Protein AF-A0A949N7G6-F1 (afdb_monomer_lite)

Radius of gyration: 13.98 Å; chains: 1; bounding box: 33×19×34 Å

Secondary structure (DSSP, 8-state):
-HHHHHHHHHHHHHHHHHHHHHHHHHHHHHH-------HHHHHHHHHHHHHHHHT--

Foldseek 3Di:
DVVVVVVVVVVVVVCLQCVLVVVVVVCCVVPVPPDDDDPVSSVVSSVVVCVVVVPPD

Sequence (57 aa):
MTDSILALVVVVIVAIIFTPMFTIWAINALFSLNIELTLGTWLAALWVNGILYGSSK

pLDDT: mean 88.07, std 10.46, range [55.0, 96.75]

Structure (mmCIF, N/CA/C/O backbone):
data_AF-A0A949N7G6-F1
#
_entry.id   AF-A0A949N7G6-F1
#
loop_
_atom_site.group_PDB
_atom_site.id
_atom_site.type_symbol
_atom_site.label_atom_id
_atom_site.label_alt_id
_atom_site.label_comp_id
_atom_site.label_asym_id
_atom_site.label_entity_id
_atom_site.label_seq_id
_atom_site.pdbx_PDB_ins_code
_atom_site.Cartn_x
_atom_site.Cartn_y
_atom_site.Cartn_z
_atom_site.occupancy
_atom_site.B_iso_or_equiv
_atom_site.auth_seq_id
_atom_site.auth_comp_id
_atom_site.auth_asym_id
_atom_site.auth_atom_id
_atom_site.pdbx_PDB_model_num
ATOM 1 N N . MET A 1 1 ? 18.548 -2.034 -25.926 1.00 61.91 1 MET A N 1
ATOM 2 C CA . MET A 1 1 ? 18.938 -1.770 -24.516 1.00 61.91 1 MET A CA 1
ATOM 3 C C . MET A 1 1 ? 17.954 -0.825 -23.827 1.00 61.91 1 MET A C 1
ATOM 5 O O . MET A 1 1 ? 17.595 -1.078 -22.688 1.00 61.91 1 MET A O 1
ATOM 9 N N . THR A 1 2 ? 17.482 0.223 -24.507 1.00 78.25 2 THR A N 1
ATOM 10 C CA . THR A 1 2 ? 16.484 1.184 -23.998 1.00 78.25 2 THR 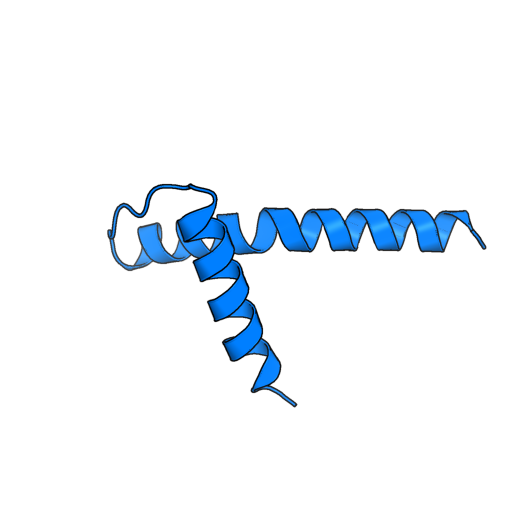A CA 1
ATOM 11 C C . THR A 1 2 ? 15.109 0.567 -23.722 1.00 78.25 2 THR A C 1
ATOM 13 O O . THR A 1 2 ? 14.497 0.892 -22.710 1.00 78.25 2 THR A O 1
ATOM 16 N N . ASP A 1 3 ? 14.655 -0.374 -24.552 1.00 86.25 3 ASP A N 1
ATOM 17 C CA . ASP A 1 3 ? 13.299 -0.942 -24.446 1.00 86.25 3 ASP A CA 1
ATOM 18 C C . ASP A 1 3 ? 13.101 -1.783 -23.176 1.00 86.25 3 ASP A C 1
ATOM 20 O O . ASP A 1 3 ? 12.052 -1.729 -22.538 1.00 86.25 3 ASP A O 1
ATOM 24 N N . SER A 1 4 ? 14.141 -2.507 -22.748 1.00 91.62 4 SER A N 1
ATOM 25 C CA . SER A 1 4 ? 14.118 -3.309 -21.518 1.00 91.62 4 SER A CA 1
ATOM 26 C C . SER A 1 4 ? 14.043 -2.437 -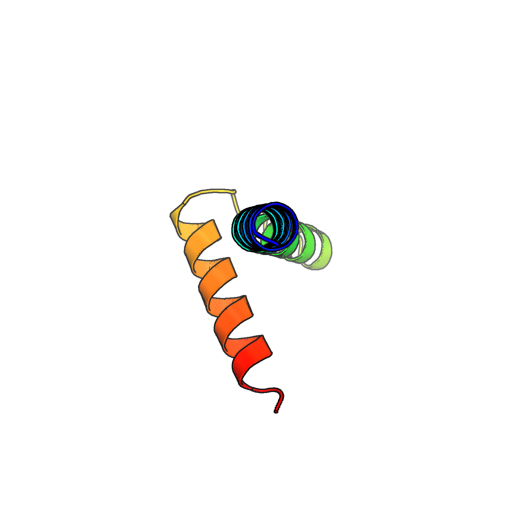20.261 1.00 91.62 4 SER A C 1
ATOM 28 O O . SER A 1 4 ? 13.345 -2.782 -19.311 1.00 91.62 4 SER A O 1
ATOM 30 N N . ILE A 1 5 ? 14.730 -1.290 -20.263 1.00 93.00 5 ILE A N 1
ATOM 31 C CA . ILE A 1 5 ? 14.676 -0.321 -19.160 1.00 93.00 5 ILE A CA 1
ATOM 32 C C . ILE A 1 5 ? 13.288 0.316 -19.104 1.00 93.00 5 ILE A C 1
ATOM 34 O O . ILE A 1 5 ? 12.707 0.437 -18.029 1.00 93.00 5 ILE A O 1
ATOM 38 N N . LEU A 1 6 ? 12.731 0.680 -20.259 1.00 94.25 6 LEU A N 1
ATOM 39 C CA . LEU A 1 6 ? 11.411 1.297 -20.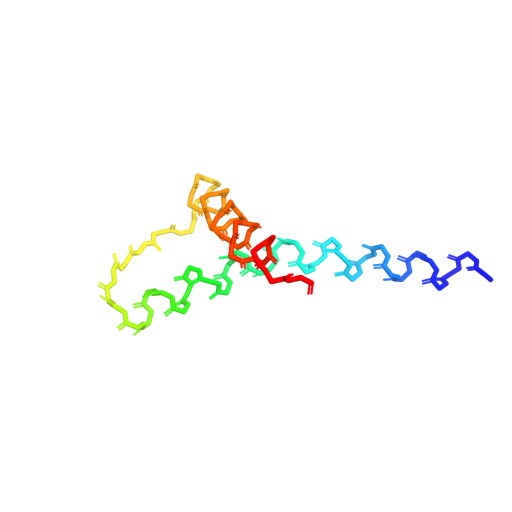336 1.00 94.25 6 LEU A CA 1
ATOM 40 C C . LEU A 1 6 ? 10.316 0.346 -19.822 1.00 94.25 6 LEU A C 1
ATOM 42 O O . LEU A 1 6 ? 9.475 0.756 -19.025 1.00 94.25 6 LEU A O 1
ATOM 46 N N . ALA A 1 7 ? 10.386 -0.939 -20.183 1.00 93.12 7 ALA A N 1
ATOM 47 C CA . ALA A 1 7 ? 9.493 -1.971 -19.657 1.00 93.12 7 ALA A CA 1
ATOM 48 C C . ALA A 1 7 ? 9.616 -2.137 -18.130 1.00 93.12 7 ALA A C 1
ATOM 50 O O . ALA A 1 7 ? 8.602 -2.227 -17.438 1.00 93.12 7 ALA A O 1
ATOM 51 N N . LEU A 1 8 ? 10.841 -2.121 -17.590 1.00 94.25 8 LEU A N 1
ATOM 52 C CA . LEU A 1 8 ? 11.076 -2.195 -16.145 1.00 94.25 8 LEU A CA 1
ATOM 53 C C . LEU A 1 8 ? 10.446 -1.004 -15.411 1.00 94.25 8 LEU A C 1
ATOM 55 O O . LEU A 1 8 ? 9.757 -1.193 -14.411 1.00 94.25 8 LEU A O 1
ATOM 59 N N . VAL A 1 9 ? 10.648 0.216 -15.914 1.00 94.88 9 VAL A N 1
ATOM 60 C CA . VAL A 1 9 ? 10.090 1.431 -15.301 1.00 94.88 9 VAL A CA 1
ATOM 61 C C . VAL A 1 9 ? 8.565 1.366 -15.259 1.00 94.88 9 VAL A C 1
ATOM 63 O O . VAL A 1 9 ? 7.970 1.672 -14.227 1.00 94.88 9 VAL A O 1
ATOM 66 N N . VAL A 1 10 ? 7.926 0.905 -16.337 1.00 94.69 10 VAL A N 1
ATOM 67 C CA . VAL A 1 10 ? 6.468 0.725 -16.373 1.00 94.69 10 VAL A CA 1
ATOM 68 C C . VAL A 1 10 ? 6.010 -0.277 -15.313 1.00 94.69 10 VAL A C 1
ATOM 70 O O . VAL A 1 10 ? 5.075 0.015 -14.569 1.00 94.69 10 VAL A O 1
ATOM 73 N N . VAL A 1 11 ? 6.687 -1.420 -15.186 1.00 94.38 11 VAL A N 1
ATOM 74 C CA . VAL A 1 11 ? 6.359 -2.432 -14.167 1.00 94.38 11 VAL A CA 1
ATOM 75 C C . VAL A 1 11 ? 6.488 -1.864 -12.754 1.00 94.38 11 VAL A C 1
ATOM 77 O O . VAL A 1 11 ? 5.610 -2.096 -11.927 1.00 94.38 11 VAL A O 1
ATOM 80 N N . VAL A 1 12 ? 7.534 -1.083 -12.477 1.00 92.62 12 VAL A N 1
ATOM 81 C CA . VAL A 1 12 ? 7.734 -0.456 -11.161 1.00 92.62 12 VAL A CA 1
ATOM 82 C C . VAL A 1 12 ? 6.623 0.548 -10.852 1.00 92.62 12 VAL A C 1
ATOM 84 O O . VAL A 1 12 ? 6.073 0.524 -9.754 1.00 92.62 12 VAL A O 1
ATOM 87 N N . ILE A 1 13 ? 6.244 1.394 -11.812 1.00 92.94 13 ILE A N 1
ATOM 88 C CA . ILE A 1 13 ? 5.154 2.365 -11.628 1.00 92.94 13 ILE A CA 1
ATOM 89 C C . ILE A 1 13 ? 3.832 1.642 -11.346 1.00 92.94 13 ILE A C 1
ATOM 91 O O . ILE A 1 13 ? 3.123 1.996 -10.404 1.00 92.94 13 ILE A O 1
ATOM 95 N N . VAL A 1 14 ? 3.524 0.598 -12.119 1.00 93.25 14 VAL A N 1
ATOM 96 C CA .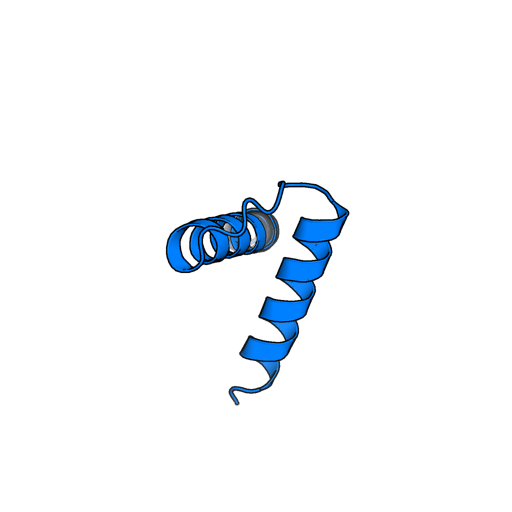 VAL A 1 14 ? 2.342 -0.246 -11.900 1.00 93.25 14 VAL A CA 1
ATOM 97 C C . VAL A 1 14 ? 2.398 -0.867 -10.501 1.00 93.25 14 VAL A C 1
ATOM 99 O O . VAL A 1 14 ? 1.444 -0.739 -9.737 1.00 93.25 14 VAL A O 1
ATOM 102 N N . ALA A 1 15 ? 3.524 -1.458 -10.104 1.00 89.62 15 ALA A N 1
ATOM 103 C CA . ALA A 1 15 ? 3.674 -2.051 -8.779 1.00 89.62 15 ALA A CA 1
ATOM 104 C C . ALA A 1 15 ? 3.434 -1.028 -7.654 1.00 89.62 15 ALA A C 1
ATOM 106 O O . ALA A 1 15 ? 2.694 -1.324 -6.718 1.00 89.62 15 ALA A O 1
ATOM 107 N N . ILE A 1 16 ? 3.976 0.188 -7.760 1.00 89.31 16 ILE A N 1
ATOM 108 C CA . ILE A 1 16 ? 3.781 1.249 -6.759 1.00 89.31 16 ILE A CA 1
ATOM 109 C C . ILE A 1 16 ? 2.304 1.648 -6.643 1.00 89.31 16 ILE A C 1
ATOM 111 O O . ILE A 1 16 ? 1.827 1.865 -5.534 1.00 89.31 16 ILE A O 1
ATOM 115 N N . ILE A 1 17 ? 1.566 1.715 -7.754 1.00 90.75 17 ILE A N 1
ATOM 116 C CA . ILE A 1 17 ? 0.145 2.102 -7.756 1.00 90.75 17 ILE A CA 1
ATOM 117 C C . ILE A 1 17 ? -0.745 0.991 -7.196 1.00 90.75 17 ILE A C 1
ATOM 119 O O . ILE A 1 17 ? -1.612 1.259 -6.360 1.00 90.75 17 ILE A O 1
ATOM 123 N N . PHE A 1 18 ? -0.532 -0.248 -7.640 1.00 92.44 18 PHE A N 1
ATOM 124 C CA . PHE A 1 18 ? -1.417 -1.365 -7.314 1.00 92.44 18 PHE A CA 1
ATOM 125 C C . PHE A 1 18 ? -1.127 -1.993 -5.945 1.00 92.44 18 PHE A C 1
ATOM 127 O O . PHE A 1 18 ? -2.059 -2.470 -5.300 1.00 92.44 18 PHE A O 1
ATOM 134 N N . THR A 1 19 ? 0.119 -1.966 -5.456 1.00 90.88 19 THR A N 1
ATOM 135 C CA . THR A 1 19 ? 0.473 -2.580 -4.158 1.00 90.88 19 THR A CA 1
ATOM 136 C C . THR A 1 19 ? -0.359 -2.024 -2.992 1.00 90.88 19 THR A C 1
ATOM 138 O O . THR A 1 19 ? -0.983 -2.822 -2.292 1.00 90.88 19 THR A O 1
ATOM 141 N N . PRO A 1 20 ? -0.485 -0.695 -2.794 1.00 91.62 20 PRO A N 1
ATOM 142 C CA . PRO A 1 20 ? -1.281 -0.136 -1.702 1.00 91.62 20 PRO A CA 1
ATOM 143 C C . PRO A 1 20 ? -2.769 -0.484 -1.819 1.00 91.62 20 PRO A C 1
ATOM 145 O O . PRO A 1 20 ? -3.427 -0.715 -0.807 1.00 91.62 20 PRO A O 1
ATOM 148 N N . MET A 1 21 ? -3.298 -0.584 -3.046 1.00 93.94 21 MET A N 1
ATOM 149 C CA . MET A 1 21 ? -4.687 -0.993 -3.284 1.00 93.94 21 MET A CA 1
ATOM 150 C C . MET A 1 21 ? -4.929 -2.431 -2.820 1.00 93.94 21 MET A C 1
ATOM 152 O O . MET A 1 21 ? -5.891 -2.690 -2.094 1.00 93.94 21 MET A O 1
ATOM 156 N N . PHE A 1 22 ? -4.033 -3.355 -3.183 1.00 93.81 22 PHE A N 1
ATOM 157 C CA . PHE A 1 22 ? -4.103 -4.742 -2.722 1.00 93.81 22 PHE A CA 1
ATOM 158 C C . PHE A 1 22 ? -3.929 -4.855 -1.207 1.00 93.81 22 PHE A C 1
ATOM 160 O O . PHE A 1 22 ? -4.628 -5.649 -0.582 1.00 93.81 22 PHE A O 1
ATOM 167 N N . THR A 1 23 ? -3.058 -4.046 -0.599 1.00 92.12 23 THR A N 1
ATOM 168 C CA . THR A 1 23 ? -2.891 -4.015 0.861 1.00 92.12 23 THR A CA 1
ATOM 169 C C . THR A 1 23 ? -4.174 -3.590 1.571 1.00 92.12 23 THR A C 1
ATOM 171 O O . THR A 1 23 ? -4.602 -4.273 2.500 1.00 92.12 23 THR A O 1
ATOM 174 N N . ILE A 1 24 ? -4.817 -2.502 1.134 1.0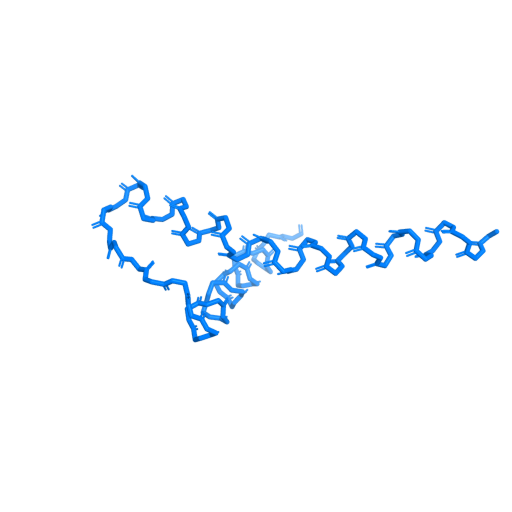0 94.44 24 ILE A N 1
ATOM 175 C CA . ILE A 1 24 ? -6.076 -2.025 1.734 1.00 94.44 24 ILE A CA 1
ATOM 176 C C . ILE A 1 24 ? -7.168 -3.085 1.582 1.00 94.44 24 ILE A C 1
ATOM 178 O O . ILE A 1 24 ? -7.883 -3.379 2.540 1.00 94.44 24 ILE A O 1
ATOM 182 N N . TRP A 1 25 ? -7.262 -3.705 0.404 1.00 94.75 25 TRP A N 1
ATOM 183 C CA . TRP A 1 25 ? -8.210 -4.789 0.168 1.00 94.75 25 TRP A CA 1
ATOM 184 C C . TRP A 1 25 ? -7.957 -5.995 1.083 1.00 94.75 25 TRP A C 1
ATOM 186 O O . TRP A 1 25 ? -8.890 -6.475 1.725 1.00 94.75 25 TRP A O 1
ATOM 196 N N . ALA A 1 26 ? -6.706 -6.443 1.206 1.00 93.94 26 ALA A N 1
ATOM 197 C CA . ALA A 1 26 ? -6.337 -7.562 2.069 1.00 93.94 26 ALA A CA 1
ATOM 198 C C . ALA A 1 26 ? -6.646 -7.274 3.546 1.00 93.94 26 ALA A C 1
ATOM 200 O O . ALA A 1 26 ? -7.217 -8.117 4.232 1.00 93.94 26 ALA A O 1
ATOM 201 N N . ILE A 1 27 ? -6.331 -6.070 4.030 1.00 93.19 27 ILE A N 1
ATOM 202 C CA . ILE A 1 27 ? -6.630 -5.641 5.403 1.00 93.19 27 ILE A CA 1
ATOM 203 C C . ILE A 1 27 ? -8.144 -5.608 5.648 1.00 93.19 27 ILE A C 1
ATOM 205 O O . ILE A 1 27 ? -8.614 -6.114 6.667 1.00 93.19 27 ILE A O 1
ATOM 209 N N . ASN A 1 28 ? -8.921 -5.072 4.705 1.00 95.44 28 ASN A N 1
ATOM 210 C CA . ASN A 1 28 ? -10.380 -5.091 4.796 1.00 95.44 28 ASN A CA 1
ATOM 211 C C . ASN A 1 28 ? -10.941 -6.514 4.815 1.00 95.44 28 ASN A C 1
ATOM 213 O O . ASN A 1 28 ? -11.854 -6.780 5.590 1.00 95.44 28 ASN A O 1
ATOM 217 N N . ALA A 1 29 ? -10.394 -7.423 4.006 1.00 95.06 29 ALA A N 1
ATOM 218 C CA . ALA A 1 29 ? -10.826 -8.816 3.967 1.00 95.06 29 ALA A CA 1
ATOM 219 C C . ALA A 1 29 ? -10.472 -9.583 5.254 1.00 95.06 29 ALA A C 1
ATOM 221 O O . ALA A 1 29 ? -11.254 -10.413 5.706 1.00 95.06 29 ALA A O 1
ATOM 222 N N . LEU A 1 30 ? -9.312 -9.300 5.854 1.00 96.75 30 LEU A N 1
ATOM 223 C CA . LEU A 1 30 ? -8.845 -9.970 7.071 1.00 96.75 30 LEU A CA 1
ATOM 224 C C . LEU A 1 30 ? -9.557 -9.481 8.335 1.00 96.75 30 LEU A C 1
ATOM 226 O O . LEU A 1 30 ? -9.798 -10.271 9.245 1.00 96.75 30 LEU A O 1
ATOM 230 N N . PHE A 1 31 ? -9.863 -8.184 8.404 1.00 96.62 31 PHE A N 1
ATOM 231 C CA . PHE A 1 31 ? -10.297 -7.535 9.643 1.00 96.62 31 PHE A CA 1
ATOM 232 C C . PHE A 1 31 ? -11.670 -6.848 9.548 1.00 96.62 31 PHE A C 1
ATOM 234 O O . PHE A 1 31 ? -12.114 -6.254 10.528 1.00 96.62 31 PHE A O 1
ATOM 241 N N . SER A 1 32 ? -12.354 -6.909 8.399 1.00 94.44 32 SER A N 1
ATOM 242 C CA . SER A 1 32 ? -13.680 -6.302 8.170 1.00 94.44 32 SER A CA 1
ATOM 243 C C . SER A 1 32 ? -13.750 -4.794 8.480 1.00 94.44 32 SER A C 1
ATOM 245 O O . SER A 1 32 ? -14.763 -4.292 8.962 1.00 94.44 32 SER A O 1
ATOM 247 N N . LEU A 1 33 ? -12.667 -4.057 8.200 1.00 90.31 33 LEU A N 1
ATOM 248 C CA . LEU A 1 33 ? -12.488 -2.650 8.597 1.00 90.31 33 LEU A CA 1
ATOM 249 C C . LEU A 1 33 ? -13.180 -1.627 7.678 1.00 90.31 33 LEU A C 1
ATOM 251 O O . LEU A 1 33 ? -13.279 -0.462 8.050 1.00 90.31 33 LEU A O 1
ATOM 255 N N . ASN A 1 34 ? -13.663 -2.044 6.501 1.00 93.06 34 ASN A N 1
ATOM 256 C CA . ASN A 1 34 ? -14.330 -1.185 5.507 1.00 93.06 34 ASN A CA 1
ATOM 257 C C . ASN A 1 34 ? -13.565 0.119 5.178 1.00 93.06 34 ASN A C 1
ATOM 259 O O . ASN A 1 34 ? -14.164 1.173 4.977 1.00 93.06 34 ASN A O 1
ATOM 263 N N . ILE A 1 35 ? -12.233 0.055 5.110 1.00 94.44 35 ILE A N 1
ATOM 264 C CA . ILE A 1 35 ? -11.357 1.170 4.738 1.00 94.44 35 ILE A CA 1
ATOM 265 C C . ILE A 1 35 ? -11.616 1.540 3.276 1.00 94.44 35 ILE A C 1
ATOM 267 O O . ILE A 1 35 ? -11.366 0.741 2.371 1.00 94.44 35 ILE A O 1
ATOM 271 N N . GLU A 1 36 ? -12.091 2.759 3.043 1.00 95.94 36 GLU A N 1
ATOM 272 C CA . GLU A 1 36 ? -12.327 3.283 1.700 1.00 95.94 36 GLU A CA 1
ATOM 273 C C . GLU A 1 36 ? -11.008 3.544 0.954 1.00 95.94 36 GLU A C 1
ATOM 275 O O . GLU A 1 36 ? -10.006 3.959 1.545 1.00 95.94 36 GLU A O 1
ATOM 280 N N . LEU A 1 37 ? -11.002 3.323 -0.364 1.00 93.19 37 LEU A N 1
ATOM 281 C CA . LEU A 1 37 ? -9.855 3.610 -1.221 1.00 93.19 37 LEU A CA 1
ATOM 282 C C . LEU A 1 37 ? -9.842 5.098 -1.613 1.00 93.19 37 LEU A C 1
ATOM 284 O O . LEU A 1 37 ? -10.505 5.517 -2.557 1.00 93.19 37 LEU A O 1
ATOM 288 N N . THR A 1 38 ? -9.057 5.896 -0.897 1.00 95.56 38 THR A N 1
ATOM 289 C CA . THR A 1 38 ? -8.849 7.330 -1.141 1.00 95.56 38 THR A CA 1
ATOM 290 C C . THR A 1 38 ? -7.355 7.603 -1.305 1.00 95.56 38 THR A C 1
ATOM 292 O O . THR A 1 38 ? -6.526 6.759 -0.968 1.00 95.56 38 THR A O 1
ATOM 295 N N . LEU A 1 39 ? -6.966 8.795 -1.770 1.00 92.25 39 LEU A N 1
ATOM 296 C CA . LEU A 1 39 ? -5.542 9.163 -1.826 1.00 92.25 39 LEU A CA 1
ATOM 297 C C . LEU A 1 39 ? -4.872 9.122 -0.442 1.00 92.25 39 LEU A C 1
ATOM 299 O O . LEU A 1 39 ? -3.710 8.739 -0.332 1.00 92.25 39 LEU A O 1
ATOM 303 N N . GLY A 1 40 ? -5.609 9.472 0.618 1.00 94.25 40 GLY A N 1
ATOM 304 C CA . GLY A 1 40 ? -5.100 9.435 1.989 1.00 94.25 40 GLY A CA 1
ATOM 305 C C . GLY A 1 40 ? -4.833 8.011 2.473 1.00 94.25 40 GLY A C 1
ATOM 306 O O . GLY A 1 40 ? -3.750 7.727 2.984 1.00 94.25 40 GLY A O 1
ATOM 307 N N . THR A 1 41 ? -5.780 7.094 2.265 1.00 94.12 41 THR A N 1
ATOM 308 C CA . THR A 1 41 ? -5.602 5.684 2.651 1.00 94.12 41 THR A CA 1
ATOM 309 C C . THR A 1 41 ? -4.580 4.979 1.763 1.00 94.12 41 THR A C 1
ATOM 311 O O . THR A 1 41 ? -3.812 4.160 2.264 1.00 94.12 41 THR A O 1
ATOM 314 N N . TRP A 1 42 ? -4.483 5.357 0.485 1.00 93.25 42 TRP A N 1
ATOM 315 C CA . TRP A 1 42 ? -3.442 4.885 -0.429 1.00 93.25 42 TRP A CA 1
ATOM 316 C C . TRP A 1 42 ? -2.037 5.287 0.045 1.00 93.25 42 TRP A C 1
ATOM 318 O O . TRP A 1 42 ? -1.161 4.429 0.147 1.00 93.25 42 TRP A O 1
ATOM 328 N N . LEU A 1 43 ? -1.826 6.557 0.417 1.00 91.94 43 LEU A N 1
ATOM 329 C CA . LEU A 1 43 ? -0.544 7.027 0.964 1.00 91.94 43 LEU A CA 1
ATOM 330 C C . LEU A 1 43 ? -0.218 6.367 2.308 1.00 91.94 43 LEU A C 1
ATOM 332 O O . LEU A 1 43 ? 0.933 6.002 2.546 1.00 91.94 43 LEU A O 1
ATOM 336 N N . ALA A 1 44 ? -1.221 6.169 3.166 1.00 92.19 44 ALA A N 1
ATOM 337 C CA . ALA A 1 44 ? -1.048 5.445 4.421 1.00 92.19 44 ALA A CA 1
ATOM 338 C C . ALA A 1 44 ? -0.598 3.994 4.175 1.00 92.19 44 ALA A C 1
ATOM 340 O O . ALA A 1 44 ? 0.351 3.527 4.802 1.00 92.19 44 ALA A O 1
ATOM 341 N N . ALA A 1 45 ? -1.217 3.295 3.221 1.00 91.44 45 ALA A N 1
ATOM 342 C CA . ALA A 1 45 ? -0.824 1.941 2.846 1.00 91.44 45 ALA A CA 1
ATOM 343 C C . ALA A 1 45 ? 0.568 1.892 2.190 1.00 91.44 45 ALA A C 1
ATOM 345 O O . ALA A 1 45 ? 1.331 0.964 2.462 1.00 91.44 45 ALA A O 1
ATOM 346 N N . LEU A 1 46 ? 0.945 2.888 1.380 1.00 89.00 46 LEU A N 1
ATOM 347 C CA . LEU A 1 46 ? 2.304 3.013 0.839 1.00 89.00 46 LEU A CA 1
ATOM 348 C C . LEU A 1 46 ? 3.339 3.184 1.963 1.00 89.00 46 LEU A C 1
ATOM 350 O O . LEU A 1 46 ? 4.368 2.510 1.960 1.00 89.00 46 LEU A O 1
ATOM 354 N N . TRP A 1 47 ? 3.047 4.038 2.946 1.00 84.88 47 TRP A N 1
ATOM 355 C CA . TRP A 1 47 ? 3.905 4.278 4.108 1.00 84.88 47 TRP A CA 1
ATOM 356 C C . TRP A 1 47 ? 4.085 3.021 4.967 1.00 84.88 47 TRP A C 1
ATOM 358 O O . TRP A 1 47 ? 5.210 2.657 5.307 1.00 84.88 47 TRP A O 1
ATOM 368 N N . VAL A 1 48 ? 2.989 2.314 5.261 1.00 84.06 48 VAL A N 1
ATOM 369 C CA . VAL A 1 48 ? 3.014 1.050 6.014 1.00 84.06 48 VAL A CA 1
ATOM 370 C C . VAL A 1 48 ? 3.850 -0.005 5.288 1.00 84.06 48 VAL A C 1
ATOM 372 O O . VAL A 1 48 ? 4.714 -0.624 5.908 1.00 84.06 48 VAL A O 1
ATOM 375 N N . ASN A 1 49 ? 3.655 -0.179 3.977 1.00 79.94 49 ASN A N 1
ATOM 376 C CA . ASN A 1 49 ? 4.477 -1.096 3.186 1.00 79.94 49 ASN A CA 1
ATOM 377 C C . ASN A 1 49 ? 5.958 -0.678 3.193 1.00 79.94 49 ASN A C 1
ATOM 379 O O . ASN A 1 49 ? 6.824 -1.525 3.397 1.00 79.94 49 ASN A O 1
ATOM 383 N N . GLY A 1 50 ? 6.266 0.614 3.038 1.00 79.31 50 GLY A N 1
ATOM 384 C CA . GLY A 1 50 ? 7.641 1.121 3.079 1.00 79.31 50 GLY A CA 1
ATOM 385 C C . GLY A 1 50 ? 8.355 0.837 4.406 1.00 79.31 50 GLY A C 1
ATOM 386 O O . GLY A 1 50 ? 9.509 0.410 4.401 1.00 79.31 50 GLY A O 1
ATOM 387 N N . ILE A 1 51 ? 7.660 1.000 5.537 1.00 75.75 51 ILE A N 1
ATOM 388 C CA . ILE A 1 51 ? 8.200 0.679 6.868 1.00 75.75 51 ILE A CA 1
ATOM 389 C C . ILE A 1 51 ? 8.429 -0.828 7.030 1.00 75.75 51 ILE A C 1
ATOM 391 O O . ILE A 1 51 ? 9.484 -1.241 7.512 1.00 75.75 51 ILE A O 1
ATOM 395 N N . LEU A 1 52 ? 7.459 -1.655 6.631 1.00 71.12 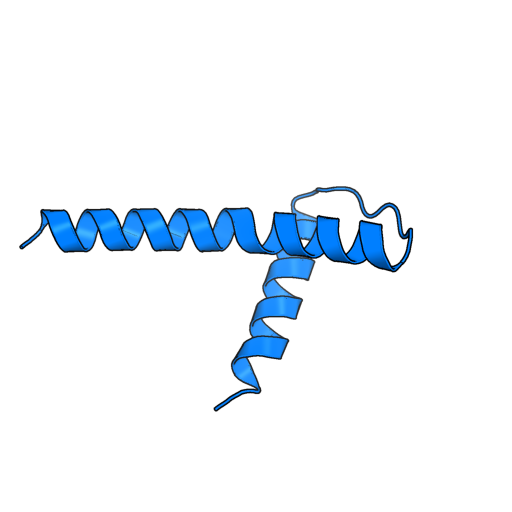52 LEU A N 1
ATOM 396 C CA . LEU A 1 52 ? 7.535 -3.110 6.802 1.00 71.12 52 LEU A CA 1
ATOM 397 C C . LEU A 1 52 ? 8.646 -3.738 5.951 1.00 71.12 52 LEU A C 1
ATOM 399 O O . LEU A 1 52 ? 9.361 -4.613 6.436 1.00 71.12 52 LEU A O 1
ATOM 403 N N . TYR A 1 53 ? 8.833 -3.266 4.717 1.00 70.94 53 TYR A N 1
ATOM 404 C CA . TYR A 1 53 ? 9.895 -3.759 3.839 1.00 70.94 53 TYR A CA 1
ATOM 405 C C . TYR A 1 53 ? 11.275 -3.194 4.194 1.00 70.94 53 TYR A C 1
ATOM 407 O O . TYR A 1 53 ? 12.251 -3.933 4.130 1.00 70.94 53 TYR A O 1
ATOM 415 N N . GLY A 1 54 ? 11.374 -1.936 4.642 1.00 62.31 54 GLY A N 1
ATOM 416 C CA . GLY A 1 54 ? 12.647 -1.342 5.077 1.00 62.31 54 GLY A CA 1
ATOM 417 C C . GLY A 1 54 ? 13.257 -1.999 6.323 1.00 62.31 54 GLY A C 1
ATOM 418 O O . GLY A 1 54 ? 14.435 -1.798 6.611 1.00 62.31 54 GLY A O 1
ATOM 419 N N . SER A 1 55 ? 12.473 -2.795 7.058 1.00 60.78 55 SER A N 1
ATOM 420 C CA . SER A 1 55 ? 12.946 -3.544 8.225 1.00 60.78 55 SER A CA 1
ATOM 421 C C . SER A 1 55 ? 13.562 -4.907 7.883 1.00 60.78 55 SER A C 1
ATOM 423 O O . SER A 1 55 ? 14.217 -5.494 8.750 1.00 60.78 55 SER A O 1
ATOM 425 N N . SER A 1 56 ? 13.354 -5.437 6.674 1.00 60.59 56 SER A N 1
ATOM 426 C CA . SER A 1 56 ? 13.972 -6.693 6.243 1.00 60.59 56 SER A CA 1
ATOM 427 C C . SER A 1 56 ? 15.203 -6.371 5.400 1.00 60.59 56 SER A C 1
ATOM 429 O O . SER A 1 56 ? 15.086 -5.728 4.365 1.00 60.59 56 SER A O 1
ATOM 431 N N . LYS A 1 57 ? 16.368 -6.784 5.906 1.00 55.00 57 LYS A N 1
ATOM 432 C CA . LYS A 1 57 ? 17.706 -6.538 5.345 1.00 55.00 57 LYS A CA 1
ATOM 433 C C . LYS A 1 57 ? 17.847 -6.919 3.875 1.00 55.00 57 LYS A C 1
ATOM 435 O O . LYS A 1 57 ? 17.289 -7.975 3.501 1.00 55.00 57 LYS A O 1
#